Protein AF-A0A165GTJ5-F1 (afdb_monomer_lite)

Secondary structure (DSSP, 8-state):
-HHHH--EEEHHHHHHHH-TT-----SEEEEEE-GGGHHHHHHHHHTSTT-EEEEEEETT-TT----S-TTHHHHEEEEEEEE-SS-EEEEEEESSS-TTGGGGG-SBGGG-EEE-SS-EEES-HHHHHTT--PBPGGGTT--

Foldseek 3Di:
DLVVFVKKWFFPQLLCVLPVVDPDDDQAIEIFTFQVCVVVVCVVQCPPPQKDFPDKDFQPPPVCPDDVDPCCVPFFGMWTWMDGPRHIYIYTYGPHRPSLSSLVSDQKLLGSWIDTPVDTDRPCSVCSNVVHIDGDPVPPPPD

Radius of gyration: 15.0 Å; chains: 1; bounding box: 34×40×31 Å

Organism: NCBI:txid1314785

Sequence (143 aa):
MMHDTGTILSGSAAARLLLVDALWQPNDYDLYTPHSQWDVVLDYISNLPGFVIEYVIDASDEENQEQPYPWLKQGMDRMARITGPNIRVDLMRSHNESVFYPLCFFWSTIIMNAISADAIVSAYPTHLLSRRGICSYTISDYR

pLDDT: mean 88.69, std 13.8, range [35.84, 98.5]

Structure (mmCIF, N/CA/C/O backbone):
data_AF-A0A165GTJ5-F1
#
_entry.id   AF-A0A165GTJ5-F1
#
loop_
_atom_site.group_PDB
_atom_site.id
_atom_site.type_symbol
_atom_site.label_atom_id
_atom_site.label_alt_id
_atom_site.label_comp_id
_atom_site.label_asym_id
_atom_site.label_entity_id
_atom_site.label_seq_id
_atom_site.pdbx_PDB_ins_code
_atom_site.Cartn_x
_atom_site.Cartn_y
_atom_site.Cartn_z
_atom_site.occupancy
_atom_site.B_iso_or_equiv
_atom_site.auth_seq_id
_atom_site.auth_comp_id
_atom_site.auth_asym_id
_atom_site.auth_atom_id
_atom_site.pdbx_PDB_model_num
ATOM 1 N N . MET A 1 1 ? -11.886 -5.563 4.145 1.00 92.38 1 MET A N 1
ATOM 2 C CA . MET A 1 1 ? -11.168 -4.285 3.917 1.00 92.38 1 MET A CA 1
ATOM 3 C C . MET A 1 1 ? -10.419 -4.325 2.593 1.00 92.38 1 MET A C 1
ATOM 5 O O . MET A 1 1 ? -11.048 -3.955 1.623 1.00 92.38 1 MET A O 1
ATOM 9 N N . MET A 1 2 ? -9.186 -4.848 2.481 1.00 96.69 2 MET A N 1
ATOM 10 C CA . MET A 1 2 ? -8.416 -4.788 1.213 1.00 96.69 2 MET A CA 1
ATOM 11 C C . MET A 1 2 ? -9.145 -5.361 -0.015 1.00 96.69 2 MET A C 1
ATOM 13 O O . MET A 1 2 ? -9.098 -4.754 -1.078 1.00 96.69 2 MET A O 1
ATOM 17 N N . HIS A 1 3 ? -9.839 -6.496 0.131 1.00 96.81 3 HIS A N 1
ATOM 18 C CA . HIS A 1 3 ? -10.626 -7.104 -0.952 1.00 96.81 3 HIS A CA 1
ATOM 19 C C . HIS A 1 3 ? -11.774 -6.189 -1.409 1.00 96.81 3 HIS A C 1
ATOM 21 O O . HIS A 1 3 ? -12.038 -6.055 -2.598 1.00 96.81 3 HIS A O 1
ATOM 27 N N . ASP A 1 4 ? -12.428 -5.521 -0.460 1.00 97.56 4 ASP A N 1
ATOM 28 C CA . ASP A 1 4 ? -13.643 -4.738 -0.705 1.00 97.56 4 ASP A CA 1
ATOM 29 C C . ASP A 1 4 ? -13.330 -3.328 -1.217 1.00 97.56 4 ASP A C 1
ATOM 31 O O . ASP A 1 4 ? -14.119 -2.746 -1.954 1.00 97.56 4 ASP A O 1
ATOM 35 N N . THR A 1 5 ? -12.174 -2.780 -0.834 1.00 98.06 5 THR A N 1
ATOM 36 C CA . THR A 1 5 ? -11.742 -1.420 -1.190 1.00 98.06 5 THR A CA 1
ATOM 37 C C . THR A 1 5 ? -10.693 -1.402 -2.299 1.00 98.06 5 THR A C 1
ATOM 39 O O . THR A 1 5 ? -10.270 -0.333 -2.726 1.00 98.06 5 THR A O 1
ATOM 42 N N . GLY A 1 6 ? -10.192 -2.562 -2.733 1.00 97.75 6 GLY A N 1
ATOM 43 C CA . GLY A 1 6 ? -9.065 -2.647 -3.665 1.00 97.75 6 GLY A CA 1
ATOM 44 C C . GLY A 1 6 ? -7.758 -2.056 -3.118 1.00 97.75 6 GLY A C 1
ATOM 45 O O . GLY A 1 6 ? -6.846 -1.778 -3.893 1.00 97.75 6 GLY A O 1
ATOM 46 N N . THR A 1 7 ? -7.655 -1.840 -1.801 1.00 98.38 7 THR A N 1
ATOM 47 C CA . THR A 1 7 ? -6.446 -1.320 -1.143 1.00 98.38 7 THR A CA 1
ATOM 48 C C . THR A 1 7 ? -5.321 -2.352 -1.205 1.00 98.38 7 THR A C 1
ATOM 50 O O . THR A 1 7 ? -5.547 -3.543 -0.984 1.00 98.38 7 THR A O 1
ATOM 53 N N . ILE A 1 8 ? -4.094 -1.894 -1.448 1.00 98.25 8 ILE A N 1
ATOM 54 C CA . ILE A 1 8 ? -2.889 -2.736 -1.478 1.00 98.25 8 ILE A CA 1
ATOM 55 C C . ILE A 1 8 ? -1.888 -2.296 -0.409 1.00 98.25 8 ILE A C 1
ATOM 57 O O . ILE A 1 8 ? -1.816 -1.121 -0.059 1.00 98.25 8 ILE A O 1
ATOM 61 N N . LEU A 1 9 ? -1.078 -3.238 0.064 1.00 97.69 9 LEU A N 1
ATOM 62 C CA . LEU A 1 9 ? 0.131 -2.980 0.845 1.00 97.69 9 LEU A CA 1
ATOM 63 C C . LEU A 1 9 ? 1.334 -2.961 -0.102 1.00 97.69 9 LEU A C 1
ATOM 65 O O . LEU A 1 9 ? 1.462 -3.855 -0.934 1.00 97.69 9 LEU A O 1
ATOM 69 N N . SER A 1 10 ? 2.226 -1.985 0.029 1.00 96.12 10 SER A N 1
ATOM 70 C CA . SER A 1 10 ? 3.425 -1.857 -0.808 1.00 96.12 10 SER A CA 1
ATOM 71 C C . SER A 1 10 ? 4.670 -1.562 0.041 1.00 96.12 10 SER A C 1
ATOM 73 O O . SER A 1 10 ? 4.702 -1.832 1.245 1.00 96.12 10 SER A O 1
ATOM 75 N N . GLY A 1 11 ? 5.731 -1.076 -0.599 1.00 93.12 11 GLY A N 1
ATOM 76 C CA . GLY A 1 11 ? 6.922 -0.572 0.065 1.00 93.12 11 GLY A CA 1
ATOM 77 C C . GLY A 1 11 ? 7.739 -1.664 0.748 1.00 93.12 11 GLY A C 1
ATOM 78 O O . GLY A 1 11 ? 7.892 -2.786 0.246 1.00 93.12 11 GLY A O 1
ATOM 79 N N . SER A 1 12 ? 8.313 -1.316 1.898 1.00 93.31 12 SER A N 1
ATOM 80 C CA . SER A 1 12 ? 9.243 -2.191 2.616 1.00 93.31 12 SER A CA 1
ATOM 81 C C . SER A 1 12 ? 8.564 -3.470 3.123 1.00 93.31 12 SER A C 1
ATOM 83 O O . SER A 1 12 ? 9.150 -4.550 3.054 1.00 93.31 12 SER A O 1
ATOM 85 N N . ALA A 1 13 ? 7.301 -3.390 3.542 1.00 95.12 13 ALA A N 1
ATOM 86 C CA . ALA A 1 13 ? 6.541 -4.541 4.015 1.00 95.12 13 ALA A CA 1
ATOM 87 C C . ALA A 1 13 ? 6.262 -5.561 2.899 1.00 95.12 13 ALA A C 1
ATOM 89 O O . ALA A 1 13 ? 6.472 -6.761 3.093 1.00 95.12 13 ALA A O 1
ATOM 90 N N . ALA A 1 14 ? 5.881 -5.096 1.703 1.00 96.00 14 ALA A N 1
ATOM 91 C CA . ALA A 1 14 ? 5.704 -5.976 0.548 1.00 96.00 14 ALA A CA 1
ATOM 92 C C . ALA A 1 14 ? 7.031 -6.615 0.101 1.00 96.00 14 ALA A C 1
ATOM 94 O O . ALA A 1 14 ? 7.094 -7.819 -0.153 1.00 96.00 14 ALA A O 1
ATOM 95 N N . ALA A 1 15 ? 8.120 -5.838 0.075 1.00 95.00 15 ALA A N 1
ATOM 96 C CA . ALA A 1 15 ? 9.452 -6.360 -0.231 1.00 95.00 15 ALA A CA 1
ATOM 97 C C . ALA A 1 15 ? 9.914 -7.416 0.792 1.00 95.00 15 ALA A C 1
ATOM 99 O O . ALA A 1 15 ? 10.499 -8.431 0.409 1.00 95.00 15 ALA A O 1
ATOM 100 N N . ARG A 1 16 ? 9.620 -7.216 2.086 1.00 94.62 16 ARG A N 1
ATOM 101 C CA . ARG A 1 16 ? 9.983 -8.148 3.164 1.00 94.62 16 ARG A CA 1
ATOM 102 C C . ARG A 1 16 ? 9.337 -9.520 3.004 1.00 94.62 16 ARG A C 1
ATOM 104 O O . ARG A 1 16 ? 9.972 -10.519 3.344 1.00 94.62 16 ARG A O 1
ATOM 111 N N . LEU A 1 17 ? 8.096 -9.568 2.517 1.00 93.81 17 LEU A N 1
ATOM 112 C CA . LEU A 1 17 ? 7.380 -10.824 2.290 1.00 93.81 17 LEU A CA 1
ATOM 113 C C . LEU A 1 17 ? 8.039 -11.653 1.176 1.00 93.81 17 LEU A C 1
ATOM 115 O O . LEU A 1 17 ? 8.134 -12.872 1.280 1.00 93.81 17 LEU A O 1
ATOM 119 N N . LEU A 1 18 ? 8.523 -10.983 0.129 1.00 93.50 18 LEU A N 1
ATOM 120 C CA . LEU A 1 18 ? 9.187 -11.614 -1.013 1.00 93.50 18 LEU A CA 1
ATOM 121 C C . LEU A 1 18 ? 10.645 -12.005 -0.715 1.00 93.50 18 LEU A C 1
ATOM 123 O O . LEU A 1 18 ? 11.140 -13.001 -1.240 1.00 93.50 18 LEU A O 1
ATOM 127 N N . LEU A 1 19 ? 11.334 -11.246 0.141 1.00 94.00 19 LEU A N 1
ATOM 128 C CA . LEU A 1 19 ? 12.696 -11.530 0.598 1.00 94.00 19 LEU A CA 1
ATOM 129 C C . LEU A 1 19 ? 12.673 -12.359 1.885 1.00 94.00 19 LEU A C 1
ATOM 131 O O . LEU A 1 19 ? 12.934 -11.860 2.980 1.00 94.00 19 LEU A O 1
ATOM 135 N N . VAL A 1 20 ? 12.351 -13.645 1.754 1.00 86.50 20 VAL A N 1
ATOM 136 C CA . VAL A 1 20 ? 12.158 -14.558 2.897 1.00 86.50 20 VAL A CA 1
ATOM 137 C C . VAL A 1 20 ? 13.386 -14.691 3.809 1.00 86.50 20 VAL A C 1
ATOM 139 O O . VAL A 1 20 ? 13.236 -14.974 4.995 1.00 86.50 20 VAL A O 1
ATOM 142 N N . ASP A 1 21 ? 14.586 -14.437 3.285 1.00 92.25 21 ASP A N 1
ATOM 143 C CA . ASP A 1 21 ? 15.876 -14.472 3.983 1.00 92.25 21 ASP A CA 1
ATOM 144 C C . ASP A 1 21 ? 16.329 -13.090 4.507 1.00 92.25 21 ASP A C 1
ATOM 146 O O . ASP A 1 21 ? 17.464 -12.916 4.962 1.00 92.25 21 ASP A O 1
ATOM 150 N N . ALA A 1 22 ? 15.473 -12.068 4.434 1.00 91.56 22 ALA A N 1
ATOM 151 C CA . ALA A 1 22 ? 15.761 -10.754 4.992 1.00 91.56 22 ALA A CA 1
ATOM 152 C C . ALA A 1 22 ? 15.766 -10.780 6.531 1.00 91.56 22 ALA A C 1
ATOM 154 O O . ALA A 1 22 ? 14.799 -11.190 7.174 1.00 91.56 22 ALA A O 1
ATOM 155 N N . LEU A 1 23 ? 16.849 -10.267 7.124 1.00 93.38 23 LEU A N 1
ATOM 156 C CA . LEU A 1 23 ? 17.012 -10.141 8.581 1.00 93.38 23 LEU A CA 1
ATOM 157 C C . LEU A 1 23 ? 16.445 -8.830 9.150 1.00 93.38 23 LEU A C 1
ATOM 159 O O . LEU A 1 23 ? 16.396 -8.656 10.363 1.00 93.38 23 LEU A O 1
ATOM 163 N N . TRP A 1 24 ? 16.039 -7.901 8.284 1.00 92.75 24 TRP A N 1
ATOM 164 C CA . TRP A 1 24 ? 15.423 -6.634 8.671 1.00 92.75 24 TRP A CA 1
ATOM 165 C C . TRP A 1 24 ? 13.896 -6.766 8.767 1.00 92.75 24 TRP A C 1
ATOM 167 O O . TRP A 1 24 ? 13.307 -7.731 8.270 1.00 92.75 24 TRP A O 1
ATOM 177 N N . GLN A 1 25 ? 13.261 -5.788 9.411 1.00 91.50 25 GLN A N 1
ATOM 178 C CA . GLN A 1 25 ? 11.806 -5.654 9.498 1.00 91.50 25 GLN A CA 1
ATOM 179 C C . GLN A 1 25 ? 11.382 -4.267 9.001 1.00 91.50 25 GLN A C 1
ATOM 181 O O . GLN A 1 25 ? 12.158 -3.320 9.157 1.00 91.50 25 GLN A O 1
ATOM 186 N N . PRO A 1 26 ? 10.204 -4.142 8.365 1.00 93.00 26 PRO A N 1
ATOM 187 C CA . PRO A 1 26 ? 9.657 -2.843 8.004 1.00 93.00 26 PRO A CA 1
ATOM 188 C C . PRO A 1 26 ? 9.336 -2.040 9.273 1.00 93.00 26 PRO A C 1
ATOM 190 O O . PRO A 1 26 ? 8.912 -2.605 10.281 1.00 93.00 26 PRO A O 1
ATOM 193 N N . ASN A 1 27 ? 9.544 -0.725 9.215 1.00 91.31 27 ASN A N 1
ATOM 194 C CA . ASN A 1 27 ? 9.231 0.188 10.323 1.00 91.31 27 ASN A CA 1
ATOM 195 C C . ASN A 1 27 ? 7.784 0.710 10.251 1.00 91.31 27 ASN A C 1
ATOM 197 O O . ASN A 1 27 ? 7.270 1.262 11.222 1.00 91.31 27 ASN A O 1
ATOM 201 N N . ASP A 1 28 ? 7.156 0.563 9.089 1.00 94.44 28 ASP A N 1
ATOM 202 C CA . ASP A 1 28 ? 5.853 1.093 8.724 1.00 94.44 28 ASP A CA 1
ATOM 203 C C . ASP A 1 28 ? 5.174 0.227 7.657 1.00 94.44 28 ASP A C 1
ATOM 205 O O . ASP A 1 28 ? 5.793 -0.638 7.029 1.00 94.44 28 ASP A O 1
ATOM 209 N N . TYR A 1 29 ? 3.876 0.461 7.471 1.00 95.69 29 TYR A N 1
ATOM 210 C CA . TYR A 1 29 ? 3.072 -0.113 6.400 1.00 95.69 29 TYR A CA 1
ATOM 211 C C . TYR A 1 29 ? 2.573 0.982 5.465 1.00 95.69 29 TYR A C 1
ATOM 213 O O . TYR A 1 29 ? 1.790 1.837 5.873 1.00 95.69 29 TYR A O 1
ATOM 221 N N . ASP A 1 30 ? 2.988 0.898 4.204 1.00 95.44 30 ASP A N 1
ATOM 222 C CA . ASP A 1 30 ? 2.528 1.785 3.140 1.00 95.44 30 ASP A CA 1
ATOM 223 C C . ASP A 1 30 ? 1.286 1.175 2.475 1.00 95.44 30 ASP A C 1
ATOM 225 O O . ASP A 1 30 ? 1.386 0.209 1.706 1.00 95.44 30 ASP A O 1
ATOM 229 N N . LEU A 1 31 ? 0.108 1.713 2.785 1.00 97.44 31 LEU A N 1
ATOM 230 C CA . LEU A 1 31 ? -1.159 1.310 2.180 1.00 97.44 31 LEU A CA 1
ATOM 231 C C . LEU A 1 31 ? -1.532 2.266 1.056 1.00 97.44 31 LEU A C 1
ATOM 233 O O . LEU A 1 31 ? -1.573 3.471 1.256 1.00 97.44 31 LEU A O 1
ATOM 237 N N . TYR A 1 32 ? -1.895 1.731 -0.101 1.00 97.25 32 TYR A N 1
ATOM 238 C CA . TYR A 1 32 ? -2.386 2.518 -1.228 1.00 97.25 32 TYR A CA 1
ATOM 239 C C . TYR A 1 32 ? -3.844 2.180 -1.470 1.00 97.25 32 TYR A C 1
ATOM 241 O O . TYR A 1 32 ? -4.208 1.004 -1.504 1.00 97.25 32 TYR A O 1
ATOM 249 N N . THR A 1 33 ? -4.676 3.199 -1.656 1.00 98.31 33 THR A N 1
ATOM 250 C CA . THR A 1 33 ? -6.111 3.037 -1.894 1.00 98.31 33 THR A CA 1
ATOM 251 C C . THR A 1 33 ? -6.552 3.759 -3.173 1.00 98.31 33 THR A C 1
ATOM 253 O O . THR A 1 33 ? -5.970 4.800 -3.509 1.00 98.31 33 THR A O 1
ATOM 256 N N . PRO A 1 34 ? -7.537 3.224 -3.923 1.00 98.19 34 PRO A N 1
ATOM 257 C CA . PRO A 1 34 ? -8.179 3.959 -5.011 1.00 98.19 34 PRO A CA 1
ATOM 258 C C . PRO A 1 34 ? -8.711 5.320 -4.555 1.00 98.19 34 PRO A C 1
ATOM 260 O O . PRO A 1 34 ? -9.100 5.485 -3.397 1.00 98.19 34 PRO A O 1
ATOM 263 N N . HIS A 1 35 ? -8.777 6.283 -5.476 1.00 97.06 35 HIS A N 1
ATOM 264 C CA . HIS A 1 35 ? -9.246 7.637 -5.174 1.00 97.06 35 HIS A CA 1
ATOM 265 C C . HIS A 1 35 ? -10.613 7.650 -4.462 1.00 97.06 35 HIS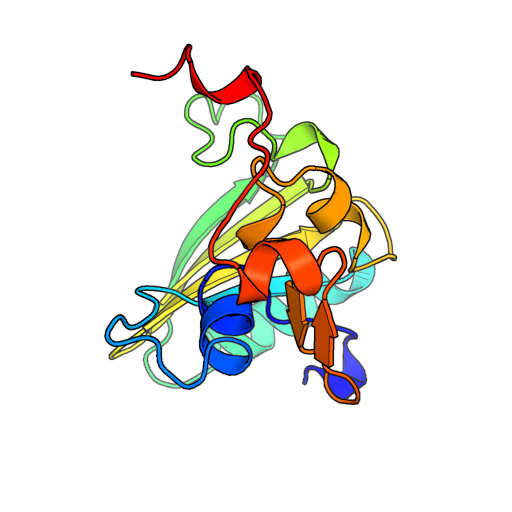 A C 1
ATOM 267 O O . HIS A 1 35 ? -10.755 8.278 -3.411 1.00 97.06 35 HIS A O 1
ATOM 273 N N . SER A 1 36 ? -11.591 6.899 -4.976 1.00 98.06 36 SER A N 1
ATOM 274 C CA . SER A 1 36 ? -12.944 6.807 -4.409 1.00 98.06 36 SER A CA 1
ATOM 275 C C . SER A 1 36 ? -13.047 6.135 -3.032 1.00 98.06 36 SER A C 1
ATOM 277 O O . SER A 1 36 ? -14.083 6.251 -2.381 1.00 98.06 36 SER A O 1
ATOM 279 N N . GLN A 1 37 ? -12.009 5.427 -2.576 1.00 98.50 37 GLN A N 1
ATOM 280 C CA . GLN A 1 37 ? -12.050 4.584 -1.370 1.00 98.50 37 GLN A CA 1
ATOM 281 C C . GLN A 1 37 ? -11.375 5.221 -0.152 1.00 98.50 37 GLN A C 1
ATOM 283 O O . GLN A 1 37 ? -11.344 4.626 0.925 1.00 98.50 37 GLN A O 1
ATOM 288 N N . TRP A 1 38 ? -10.863 6.442 -0.306 1.00 97.81 38 TRP A N 1
ATOM 289 C CA . TRP A 1 38 ? -10.128 7.160 0.730 1.00 97.81 38 TRP A CA 1
ATOM 290 C C . TRP A 1 38 ? -10.860 7.245 2.067 1.00 97.81 38 TRP A C 1
ATOM 292 O O . TRP A 1 38 ? -10.337 6.756 3.067 1.00 97.81 38 TRP A O 1
ATOM 302 N N . ASP A 1 39 ? -12.063 7.827 2.078 1.00 98.00 39 ASP A N 1
ATOM 303 C CA . ASP A 1 39 ? -12.804 8.062 3.320 1.00 98.00 39 ASP A CA 1
ATOM 304 C C . ASP A 1 39 ? -13.155 6.731 3.999 1.00 98.00 39 ASP A C 1
ATOM 306 O O . ASP A 1 39 ? -12.948 6.568 5.195 1.00 98.00 39 ASP A O 1
ATOM 310 N N . VAL A 1 40 ? -13.558 5.723 3.216 1.00 98.31 40 VAL A N 1
ATOM 311 C CA . VAL A 1 40 ? -13.893 4.380 3.720 1.00 98.31 40 VAL A CA 1
ATOM 312 C C . VAL A 1 40 ? -12.703 3.731 4.432 1.00 98.31 40 VAL A C 1
ATOM 314 O O . VAL A 1 40 ? -12.854 3.157 5.512 1.00 98.31 40 VAL A O 1
ATOM 317 N N . VAL A 1 41 ? -11.513 3.795 3.832 1.00 98.31 41 VAL A N 1
ATOM 318 C CA . VAL A 1 41 ? -10.311 3.160 4.388 1.00 98.31 41 VAL A CA 1
ATOM 319 C C . VAL A 1 41 ? -9.769 3.953 5.573 1.00 98.31 41 VAL A C 1
ATOM 321 O O . VAL A 1 41 ? -9.391 3.349 6.579 1.00 98.31 41 VAL A O 1
ATOM 324 N N . LEU A 1 42 ? -9.755 5.285 5.486 1.00 97.94 42 LEU A N 1
ATOM 325 C CA . LEU A 1 42 ? -9.313 6.153 6.574 1.00 97.94 42 LEU A CA 1
ATOM 326 C C . LEU 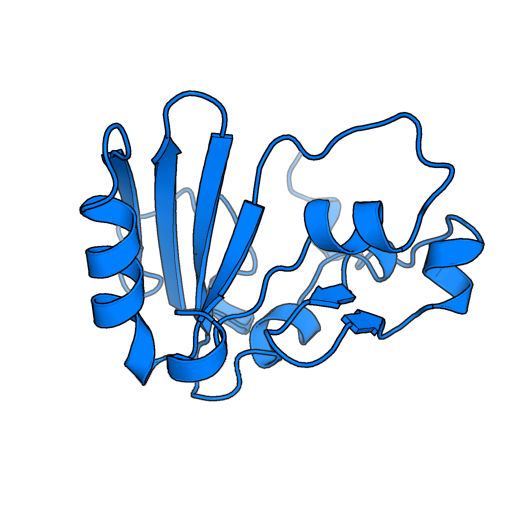A 1 42 ? -10.216 5.998 7.804 1.00 97.94 42 LEU A C 1
ATOM 328 O O . LEU A 1 42 ? -9.708 5.813 8.913 1.00 97.94 42 LEU A O 1
ATOM 332 N N . ASP A 1 43 ? -11.536 5.979 7.612 1.00 97.38 43 ASP A N 1
ATOM 333 C CA . ASP A 1 43 ? -12.509 5.741 8.679 1.00 97.38 43 ASP A CA 1
ATOM 334 C C . ASP A 1 43 ? -12.327 4.349 9.284 1.00 97.38 43 ASP A C 1
ATOM 336 O O . ASP A 1 43 ? -12.294 4.200 10.505 1.00 97.38 43 ASP A O 1
ATOM 340 N N . TYR A 1 44 ? -12.146 3.314 8.458 1.00 97.56 44 TYR A N 1
ATOM 341 C CA . TYR A 1 44 ? -11.913 1.961 8.962 1.00 97.56 44 TYR A CA 1
ATOM 342 C C . TYR A 1 44 ? -10.680 1.893 9.873 1.00 97.56 44 TYR A C 1
ATOM 344 O O . TYR A 1 44 ? -10.768 1.354 10.975 1.00 97.56 44 TYR A O 1
ATOM 352 N N . ILE A 1 45 ? -9.537 2.434 9.432 1.00 96.56 45 ILE A N 1
ATOM 353 C CA . ILE A 1 45 ? -8.280 2.356 10.191 1.00 96.56 45 ILE A CA 1
ATOM 354 C C . ILE A 1 45 ? -8.347 3.231 11.447 1.00 96.56 45 ILE A C 1
ATOM 356 O O . ILE A 1 45 ? -7.927 2.789 12.514 1.00 96.56 45 ILE A O 1
ATOM 360 N N . SER A 1 46 ? -8.891 4.445 11.349 1.00 95.31 46 SER A N 1
ATOM 361 C CA . SER A 1 46 ? -8.980 5.380 12.481 1.00 95.31 46 SER A CA 1
ATOM 362 C C . SER A 1 46 ? -9.931 4.917 13.590 1.00 95.31 46 SER A C 1
ATOM 364 O O . SER A 1 46 ? -9.766 5.318 14.739 1.00 95.31 46 SER A O 1
ATOM 366 N N . ASN A 1 47 ? -10.881 4.030 13.281 1.00 96.31 47 ASN A N 1
ATOM 367 C CA . ASN A 1 47 ? -11.754 3.403 14.275 1.00 96.31 47 ASN A CA 1
ATOM 368 C C . ASN A 1 47 ? -11.157 2.135 14.917 1.00 96.31 47 ASN A C 1
ATOM 370 O O . ASN A 1 47 ? -11.778 1.550 15.809 1.00 96.31 47 ASN A O 1
ATOM 374 N N . LEU A 1 48 ? -9.966 1.684 14.502 1.00 96.25 48 LEU A N 1
ATOM 375 C CA . LEU A 1 48 ? -9.297 0.562 15.160 1.00 96.25 48 LEU A CA 1
ATOM 376 C C . LEU A 1 48 ? -8.781 0.977 16.551 1.00 96.25 48 LEU A C 1
ATOM 378 O O . LEU A 1 48 ? -8.213 2.061 16.705 1.00 96.25 48 LEU A O 1
ATOM 382 N N . PRO A 1 49 ? -8.907 0.118 17.582 1.00 96.94 49 PRO A N 1
ATOM 383 C CA . PRO A 1 49 ? -8.452 0.451 18.928 1.00 96.94 49 PRO A CA 1
ATOM 384 C C . PRO A 1 49 ? -6.970 0.849 18.977 1.00 96.94 49 PRO A C 1
ATOM 386 O O . PRO A 1 49 ? -6.089 0.069 18.613 1.00 96.94 49 PRO A O 1
ATOM 389 N N . GLY A 1 50 ? -6.703 2.058 19.474 1.00 96.56 50 GLY A N 1
ATOM 390 C CA . GLY A 1 50 ? -5.350 2.587 19.653 1.00 96.56 50 GLY A CA 1
ATOM 391 C C . GLY A 1 50 ? -4.707 3.174 18.395 1.00 96.56 50 GLY A C 1
ATOM 392 O O . GLY A 1 50 ? -3.533 3.525 18.459 1.00 96.56 50 GLY A O 1
ATOM 393 N N . PHE A 1 51 ? -5.440 3.284 17.283 1.00 97.44 51 PHE A N 1
ATOM 394 C CA . PHE A 1 51 ? -4.984 3.996 16.090 1.00 97.44 51 PHE A CA 1
ATOM 395 C C . PHE A 1 51 ? -5.408 5.465 16.148 1.00 97.44 51 PHE A C 1
ATOM 397 O O . PHE A 1 51 ? -6.534 5.785 16.521 1.00 97.44 51 PHE A O 1
ATOM 404 N N . VAL A 1 52 ? -4.492 6.362 15.785 1.00 97.31 52 VAL A N 1
ATOM 405 C CA . VAL A 1 52 ? -4.708 7.812 15.771 1.00 97.31 52 VAL A CA 1
ATOM 406 C C . VAL A 1 52 ? -4.129 8.390 14.486 1.00 97.31 52 VAL A C 1
ATOM 408 O O . VAL A 1 52 ? -3.000 8.072 14.114 1.00 97.31 52 VAL A O 1
ATOM 411 N N . ILE A 1 53 ? -4.898 9.244 13.809 1.00 97.62 53 ILE A N 1
ATOM 412 C CA . ILE A 1 53 ? -4.410 10.025 12.668 1.00 97.62 53 ILE A CA 1
ATOM 413 C C . ILE A 1 53 ? -3.491 11.121 13.219 1.00 97.62 53 ILE A C 1
ATOM 415 O O . ILE A 1 53 ? -3.950 11.992 13.955 1.00 97.62 53 ILE A O 1
ATOM 419 N N . GLU A 1 54 ? -2.202 11.076 12.883 1.00 95.56 54 GLU A N 1
ATOM 420 C CA . GLU A 1 54 ? -1.237 12.106 13.284 1.00 95.56 54 GLU A CA 1
ATOM 421 C C . GLU A 1 54 ? -1.419 13.375 12.455 1.00 95.56 54 GLU A C 1
ATOM 423 O O . GLU A 1 54 ? -1.479 14.476 12.996 1.00 95.56 54 GLU A O 1
ATOM 428 N N . TYR A 1 55 ? -1.510 13.214 11.135 1.00 93.06 55 TYR A N 1
ATOM 429 C CA . TYR A 1 55 ? -1.761 14.301 10.200 1.00 93.06 55 TYR A CA 1
ATOM 430 C C . TYR A 1 55 ? -2.265 13.767 8.859 1.00 93.06 55 TYR A C 1
ATOM 432 O O . TYR A 1 55 ? -2.088 12.592 8.522 1.00 93.06 55 TYR A O 1
ATOM 440 N N . VAL A 1 56 ? -2.857 14.667 8.076 1.00 92.81 56 VAL A N 1
ATOM 441 C CA . VAL A 1 56 ? -3.245 14.438 6.684 1.00 92.81 56 VAL A CA 1
ATOM 442 C C . VAL A 1 56 ? -2.603 15.518 5.825 1.00 92.81 56 VAL A C 1
ATOM 444 O O . VAL A 1 56 ? -2.633 16.693 6.178 1.00 92.81 56 VAL A O 1
ATOM 447 N N . ILE A 1 57 ? -2.022 15.106 4.707 1.00 89.50 57 ILE A N 1
ATOM 448 C CA . ILE A 1 57 ? -1.441 15.972 3.689 1.00 89.50 57 ILE A CA 1
ATOM 449 C C . ILE A 1 57 ? -2.312 15.862 2.446 1.00 89.50 57 ILE A C 1
ATOM 451 O O . ILE A 1 57 ? -2.534 14.757 1.944 1.00 89.50 57 ILE A O 1
ATOM 455 N N . ASP A 1 58 ? -2.768 17.005 1.945 1.00 87.50 58 ASP A N 1
ATOM 456 C CA . ASP A 1 58 ? -3.388 17.136 0.630 1.00 87.50 58 ASP A CA 1
ATOM 457 C C . ASP A 1 58 ? -2.412 17.824 -0.333 1.00 87.50 58 ASP A C 1
ATOM 459 O O . ASP A 1 58 ? -1.778 18.830 -0.007 1.00 87.50 58 ASP A O 1
ATOM 463 N N . ALA A 1 59 ? -2.259 17.266 -1.531 1.00 78.50 59 ALA A N 1
ATOM 464 C CA . ALA A 1 59 ? -1.447 17.836 -2.596 1.00 78.50 59 ALA A CA 1
ATOM 465 C C . ALA A 1 59 ? -1.992 19.174 -3.112 1.00 78.50 59 ALA A C 1
ATOM 467 O O . ALA A 1 59 ? -1.216 19.938 -3.700 1.00 78.50 59 ALA A O 1
ATOM 468 N N . SER A 1 60 ? -3.294 19.443 -2.931 1.00 75.56 60 SER A N 1
ATOM 469 C CA . SER A 1 60 ? -3.907 20.728 -3.286 1.00 75.56 60 SER A CA 1
ATOM 470 C C . SER A 1 60 ? -3.562 21.855 -2.319 1.00 75.56 60 SER A C 1
ATOM 472 O O . SER A 1 60 ? -3.712 23.020 -2.681 1.00 75.56 60 SER A O 1
ATOM 474 N N . ASP A 1 61 ? -3.101 21.532 -1.110 1.00 75.00 61 ASP A N 1
ATOM 475 C CA . ASP A 1 61 ? -2.851 22.530 -0.076 1.00 75.00 61 ASP A CA 1
ATOM 476 C C . ASP A 1 61 ? -1.486 23.188 -0.305 1.00 75.00 61 ASP A C 1
ATOM 478 O O . ASP A 1 61 ? -0.434 22.651 0.048 1.00 75.00 61 ASP A O 1
ATOM 482 N N . GLU A 1 62 ? -1.501 24.379 -0.910 1.00 64.75 62 GLU A N 1
ATOM 483 C CA . GLU A 1 62 ? -0.298 25.171 -1.216 1.00 64.75 62 GLU A CA 1
ATOM 484 C C . GLU A 1 62 ? 0.485 25.607 0.040 1.00 64.75 62 GLU A C 1
ATOM 486 O O . GLU A 1 62 ? 1.668 25.937 -0.052 1.00 64.75 62 GLU A O 1
ATOM 491 N N . GLU A 1 63 ? -0.145 25.567 1.219 1.00 63.00 63 GLU A N 1
ATOM 492 C CA . GLU A 1 63 ? 0.484 25.876 2.510 1.00 63.00 63 GLU A CA 1
ATOM 493 C C . GLU A 1 63 ? 1.365 24.731 3.054 1.00 63.00 63 GLU A C 1
ATOM 495 O O . GLU A 1 63 ? 2.245 24.978 3.879 1.00 63.00 63 GLU A O 1
ATOM 500 N N . ASN A 1 64 ? 1.210 23.494 2.560 1.00 59.41 64 ASN A N 1
ATOM 501 C CA . ASN A 1 64 ? 2.048 22.355 2.956 1.00 59.41 64 ASN A CA 1
ATOM 502 C C . ASN A 1 64 ? 3.374 22.352 2.174 1.00 59.41 64 ASN A C 1
ATOM 504 O O . ASN A 1 64 ? 3.542 21.624 1.192 1.00 59.41 64 ASN A O 1
ATOM 508 N N . GLN A 1 65 ? 4.324 23.188 2.607 1.00 54.53 65 GLN A N 1
ATOM 509 C CA . GLN A 1 65 ? 5.626 23.360 1.943 1.00 54.53 65 GLN A CA 1
ATOM 510 C C . GLN A 1 65 ? 6.615 22.202 2.186 1.00 54.53 65 GLN A C 1
ATOM 512 O O . GLN A 1 65 ? 7.508 21.991 1.367 1.00 54.53 65 GLN A O 1
ATOM 517 N N . GLU A 1 66 ? 6.435 21.404 3.244 1.00 59.16 66 GLU A N 1
ATOM 518 C CA . GLU A 1 66 ? 7.255 20.216 3.531 1.00 59.16 66 GLU A CA 1
ATOM 519 C C . GLU A 1 66 ? 6.457 18.931 3.278 1.00 59.16 66 GLU A C 1
ATOM 521 O O . GLU A 1 66 ? 5.907 18.303 4.180 1.00 59.16 66 GLU A O 1
ATOM 526 N N . GLN A 1 67 ? 6.372 18.534 2.009 1.00 62.00 67 GLN A N 1
ATOM 527 C CA . GLN A 1 67 ? 5.787 17.250 1.626 1.00 62.00 67 GLN A CA 1
ATOM 528 C C . GLN A 1 67 ? 6.824 16.141 1.911 1.00 62.00 67 GLN A C 1
ATOM 530 O O . GLN A 1 67 ? 7.878 16.134 1.270 1.00 62.00 67 GLN A O 1
ATOM 535 N N . PRO A 1 68 ? 6.557 15.170 2.810 1.00 62.16 68 PRO A N 1
ATOM 536 C CA . PRO A 1 68 ? 7.500 14.094 3.140 1.00 62.16 68 PRO A CA 1
ATOM 537 C C . PRO A 1 68 ? 7.782 13.182 1.940 1.00 62.16 68 PRO A C 1
ATOM 539 O O . PRO A 1 68 ? 8.779 12.462 1.916 1.00 62.16 68 PRO A O 1
ATOM 542 N N . TYR A 1 69 ? 6.918 13.239 0.925 1.00 65.56 69 TYR A N 1
ATOM 543 C CA . TYR A 1 69 ? 7.076 12.550 -0.341 1.00 65.56 69 TYR A CA 1
ATOM 544 C C . TYR A 1 69 ? 7.144 13.580 -1.477 1.00 65.56 69 TYR A C 1
ATOM 546 O O . TYR A 1 69 ? 6.107 14.039 -1.950 1.00 65.56 69 TYR A O 1
ATOM 554 N N . PRO A 1 70 ? 8.343 13.921 -1.983 1.00 61.34 70 PRO A N 1
ATOM 555 C CA . PRO A 1 70 ? 8.512 14.819 -3.134 1.00 61.34 70 PRO A CA 1
ATOM 556 C C . PRO A 1 70 ? 7.704 14.407 -4.378 1.00 61.34 70 PRO A C 1
ATOM 558 O O . PRO A 1 70 ? 7.407 15.221 -5.250 1.00 61.34 70 PRO A O 1
ATOM 561 N N . TRP A 1 71 ? 7.335 13.127 -4.466 1.00 62.69 71 TRP A N 1
ATOM 562 C CA . TRP A 1 71 ? 6.556 12.528 -5.549 1.00 62.69 71 TRP A CA 1
ATOM 563 C C . TRP A 1 71 ? 5.043 12.489 -5.295 1.00 62.69 71 TRP A C 1
ATOM 565 O O . TRP A 1 71 ? 4.311 11.945 -6.127 1.00 62.69 71 TRP A O 1
ATOM 575 N N . LEU A 1 72 ? 4.553 13.064 -4.188 1.00 61.94 72 LEU A N 1
ATOM 576 C CA . LEU A 1 72 ? 3.131 13.041 -3.840 1.00 61.94 72 LEU A CA 1
ATOM 577 C C . LEU A 1 72 ? 2.271 13.623 -4.966 1.00 61.94 72 LEU A C 1
ATOM 579 O O . LEU A 1 72 ? 1.226 13.064 -5.231 1.00 61.94 72 LEU A O 1
ATOM 583 N N . LYS A 1 73 ? 2.756 14.613 -5.731 1.00 66.94 73 LYS A N 1
ATOM 584 C CA . LYS A 1 73 ? 2.028 15.224 -6.865 1.00 66.94 73 LYS A CA 1
ATOM 585 C C . LYS A 1 73 ? 2.013 14.422 -8.179 1.00 66.94 73 LYS A C 1
ATOM 587 O O . LYS A 1 73 ? 1.372 14.860 -9.128 1.00 66.94 73 LYS A O 1
ATOM 592 N N . GLN A 1 74 ? 2.739 13.306 -8.290 1.00 78.69 74 GLN A N 1
ATOM 593 C CA . GLN A 1 74 ? 2.812 12.548 -9.554 1.00 78.69 74 GLN A CA 1
ATOM 594 C C . GLN A 1 74 ? 1.806 11.396 -9.592 1.00 78.69 74 GLN A C 1
ATOM 596 O O . GLN A 1 74 ? 1.021 11.269 -10.531 1.00 78.69 74 GLN A O 1
ATOM 601 N N . GLY A 1 75 ? 1.854 10.552 -8.561 1.00 86.69 75 GLY A N 1
ATOM 602 C CA . GLY A 1 75 ? 1.045 9.340 -8.471 1.00 86.69 75 GLY A CA 1
ATOM 603 C C . GLY A 1 75 ? -0.098 9.417 -7.464 1.00 86.69 75 GLY A C 1
ATOM 604 O O . GLY A 1 75 ? -1.037 8.630 -7.551 1.00 86.69 75 GLY A O 1
ATOM 605 N N . MET A 1 76 ? -0.018 10.342 -6.512 1.00 89.75 76 MET A N 1
ATOM 606 C CA . MET A 1 76 ? -0.915 10.441 -5.364 1.00 89.75 76 MET A CA 1
ATOM 607 C C . MET A 1 76 ? -1.531 11.840 -5.313 1.00 89.75 76 MET A C 1
ATOM 609 O O . MET A 1 76 ? -1.246 12.704 -6.142 1.00 89.75 76 MET A O 1
ATOM 613 N N . ASP A 1 77 ? -2.430 12.065 -4.373 1.00 89.19 77 ASP A N 1
ATOM 614 C CA . ASP A 1 77 ? -2.930 13.408 -4.069 1.00 89.19 77 ASP A CA 1
ATOM 615 C C . ASP A 1 77 ? -3.254 13.614 -2.589 1.00 89.19 77 ASP A C 1
ATOM 617 O O . ASP A 1 77 ? -3.347 14.753 -2.150 1.00 89.19 77 ASP A O 1
ATOM 621 N N . ARG A 1 78 ? -3.362 12.542 -1.798 1.00 92.12 78 ARG A N 1
ATOM 622 C CA . ARG A 1 78 ? -3.479 12.614 -0.340 1.00 92.12 78 ARG A CA 1
ATOM 623 C C . ARG A 1 78 ? -2.650 11.552 0.355 1.00 92.12 78 ARG A C 1
ATOM 625 O O . ARG A 1 78 ? -2.467 10.451 -0.168 1.00 92.12 78 ARG A O 1
ATOM 632 N N . MET A 1 79 ? -2.194 11.873 1.559 1.00 93.50 79 MET A N 1
ATOM 633 C CA . MET A 1 79 ? -1.547 10.925 2.456 1.00 93.50 79 MET A CA 1
ATOM 634 C C . MET A 1 79 ? -1.941 11.207 3.904 1.00 93.50 79 MET A C 1
ATOM 636 O O . MET A 1 79 ? -1.980 12.356 4.328 1.00 93.50 79 MET A O 1
ATOM 640 N N . ALA A 1 80 ? -2.252 10.161 4.660 1.00 95.56 80 ALA A N 1
ATOM 641 C CA . ALA A 1 80 ? -2.538 10.236 6.081 1.00 95.56 80 ALA A CA 1
ATOM 642 C C . ALA A 1 80 ? -1.492 9.408 6.810 1.00 95.56 80 ALA A C 1
ATOM 644 O O . ALA A 1 80 ? -1.313 8.226 6.505 1.00 95.56 80 ALA A O 1
ATOM 645 N N . ARG A 1 81 ? -0.821 10.023 7.782 1.00 95.88 81 ARG A N 1
ATOM 646 C CA . ARG A 1 81 ? 0.020 9.292 8.721 1.00 95.88 81 ARG A CA 1
ATOM 647 C C . ARG A 1 81 ? -0.825 8.871 9.906 1.00 95.88 81 ARG A C 1
ATOM 649 O O . ARG A 1 81 ? -1.459 9.704 10.551 1.00 95.88 81 ARG A O 1
ATOM 656 N N . ILE A 1 82 ? -0.825 7.577 10.186 1.00 97.62 82 ILE A N 1
ATOM 657 C CA . ILE A 1 82 ? -1.619 6.971 11.246 1.00 97.62 82 ILE A CA 1
ATOM 658 C C . ILE A 1 82 ? -0.680 6.166 12.139 1.00 97.62 82 ILE A C 1
ATOM 660 O O . ILE A 1 82 ? 0.036 5.280 11.672 1.00 97.62 82 ILE A O 1
ATOM 664 N N . THR A 1 83 ? -0.706 6.441 13.437 1.00 97.38 83 THR A N 1
ATOM 665 C CA . THR A 1 83 ? 0.081 5.698 14.423 1.00 97.38 83 THR A CA 1
ATOM 666 C C . THR A 1 83 ? -0.832 4.782 15.217 1.00 97.38 83 THR A C 1
ATOM 668 O O . THR A 1 83 ? -1.844 5.213 15.764 1.00 97.38 83 THR A O 1
ATOM 671 N N . GLY A 1 84 ? -0.482 3.498 15.246 1.00 94.81 84 GLY A N 1
ATOM 672 C CA . GLY A 1 84 ? -1.100 2.479 16.085 1.00 94.81 84 GLY A CA 1
ATOM 673 C C . GLY A 1 84 ? -0.196 2.076 17.257 1.00 94.81 84 GLY A C 1
ATOM 674 O O . GLY A 1 84 ? 0.924 2.574 17.383 1.00 94.81 84 GLY A O 1
ATOM 675 N N . PRO A 1 85 ? -0.624 1.116 18.097 1.00 92.75 85 PRO A N 1
ATOM 676 C CA . PRO A 1 85 ? 0.097 0.759 19.323 1.00 92.75 85 PRO A CA 1
ATOM 677 C C . PRO A 1 85 ? 1.546 0.297 19.114 1.00 92.75 85 PRO A C 1
ATOM 679 O O . PRO A 1 85 ? 2.394 0.551 19.959 1.00 92.75 85 PRO A O 1
ATOM 682 N N . ASN A 1 86 ? 1.824 -0.396 18.004 1.00 90.56 86 ASN A N 1
ATOM 683 C CA . ASN A 1 86 ? 3.141 -0.970 17.694 1.00 90.56 86 ASN A CA 1
ATOM 684 C C . ASN A 1 86 ? 3.533 -0.802 16.216 1.00 90.56 86 ASN A C 1
ATOM 686 O O . ASN A 1 86 ? 4.425 -1.497 15.734 1.00 90.56 86 ASN A O 1
ATOM 690 N N . ILE A 1 87 ? 2.818 0.034 15.463 1.00 92.81 87 ILE A N 1
ATOM 691 C CA . ILE A 1 87 ? 2.982 0.137 14.011 1.00 92.81 87 ILE A CA 1
ATOM 692 C C . ILE A 1 87 ? 2.643 1.550 13.550 1.00 92.81 87 ILE A C 1
ATOM 694 O O . ILE A 1 87 ? 1.727 2.176 14.084 1.00 92.81 87 ILE A O 1
ATOM 698 N N . ARG A 1 88 ? 3.353 2.027 12.530 1.00 96.00 88 ARG A N 1
ATOM 699 C CA . ARG A 1 88 ? 2.967 3.204 11.753 1.00 96.00 88 ARG A CA 1
ATOM 700 C C . ARG A 1 88 ? 2.361 2.759 10.428 1.00 96.00 88 ARG A C 1
ATOM 702 O O . ARG A 1 88 ? 2.889 1.856 9.783 1.00 96.00 88 ARG A O 1
ATOM 709 N N . VAL A 1 89 ? 1.274 3.398 10.025 1.00 96.88 89 VAL A N 1
ATOM 710 C CA . VAL A 1 89 ? 0.623 3.197 8.733 1.00 96.88 89 VAL A CA 1
ATOM 711 C C . VAL A 1 89 ? 0.625 4.521 7.995 1.00 96.88 89 VAL A C 1
ATOM 713 O O . VAL A 1 89 ? 0.084 5.508 8.488 1.00 96.88 89 VAL A O 1
ATOM 716 N N . ASP A 1 90 ? 1.203 4.523 6.807 1.00 95.94 90 ASP A N 1
ATOM 717 C CA . ASP A 1 90 ? 1.062 5.623 5.872 1.00 95.94 90 ASP A CA 1
ATOM 718 C C . ASP A 1 90 ? 0.004 5.188 4.845 1.00 95.94 90 ASP A C 1
ATOM 720 O O . ASP A 1 90 ? 0.181 4.209 4.122 1.00 95.94 90 ASP A O 1
ATOM 724 N N . LEU A 1 91 ? -1.158 5.849 4.858 1.00 97.00 91 LEU A N 1
ATOM 725 C CA . LEU A 1 91 ? -2.247 5.611 3.910 1.00 97.00 91 LEU A CA 1
ATOM 726 C C . LEU A 1 91 ? -2.148 6.638 2.788 1.00 97.00 91 LEU A C 1
ATOM 728 O O . LEU A 1 91 ? -2.296 7.833 3.029 1.00 97.00 91 LEU A O 1
ATOM 732 N N . MET A 1 92 ? -1.949 6.176 1.564 1.00 95.31 92 MET A N 1
ATOM 733 C CA . MET A 1 92 ? -1.806 6.994 0.372 1.00 95.31 92 MET A CA 1
ATOM 734 C C . MET A 1 92 ? -3.005 6.834 -0.559 1.00 95.31 92 MET A C 1
ATOM 736 O O . MET A 1 92 ? -3.381 5.721 -0.940 1.00 95.31 92 MET A O 1
ATOM 740 N N . ARG A 1 93 ? -3.579 7.957 -0.989 1.00 96.06 93 ARG A N 1
ATOM 741 C CA . ARG A 1 93 ? -4.616 7.985 -2.019 1.00 96.06 93 ARG A CA 1
ATOM 742 C C . ARG A 1 93 ? -3.979 8.038 -3.395 1.00 96.06 93 ARG A C 1
ATOM 744 O O . ARG A 1 93 ? -3.162 8.917 -3.670 1.00 96.06 93 ARG A O 1
ATOM 751 N N . SER A 1 94 ? -4.367 7.113 -4.265 1.00 95.50 94 SER A N 1
ATOM 752 C CA . SER A 1 94 ? -4.028 7.214 -5.680 1.00 95.50 94 SER A CA 1
ATOM 753 C C . SER A 1 94 ? -4.720 8.421 -6.313 1.00 95.50 94 SER A C 1
ATOM 755 O O . SER A 1 94 ? -5.866 8.733 -5.995 1.00 95.50 94 SER A O 1
ATOM 757 N N . HIS A 1 95 ? -4.049 9.067 -7.266 1.00 92.56 95 HIS A N 1
ATOM 758 C CA . HIS A 1 95 ? -4.618 10.176 -8.035 1.00 92.56 95 HIS A CA 1
ATOM 759 C C . HIS A 1 95 ? -5.826 9.757 -8.901 1.00 92.56 95 HIS A C 1
ATOM 761 O O . HIS A 1 95 ? -6.549 10.595 -9.432 1.00 92.56 95 HIS A O 1
ATOM 767 N N . ASN A 1 96 ? -6.028 8.451 -9.092 1.00 94.31 96 ASN A N 1
ATOM 768 C CA . ASN A 1 96 ? -7.147 7.878 -9.834 1.00 94.31 96 ASN A CA 1
ATOM 769 C C . ASN A 1 96 ? -7.597 6.540 -9.211 1.00 94.31 96 ASN A C 1
ATOM 771 O O . ASN A 1 96 ? -7.124 6.130 -8.153 1.00 94.31 96 ASN A O 1
ATOM 775 N N . GLU A 1 97 ? -8.521 5.835 -9.863 1.00 96.81 97 GLU A N 1
ATOM 776 C CA . GLU A 1 97 ? -9.041 4.552 -9.362 1.00 96.81 97 GLU A CA 1
ATOM 777 C C . GLU A 1 97 ? -8.042 3.386 -9.468 1.00 96.81 97 GLU A C 1
ATOM 779 O O . GLU A 1 97 ? -8.238 2.336 -8.857 1.00 96.81 97 GLU A O 1
ATOM 784 N N . SER A 1 98 ? -6.945 3.537 -10.215 1.00 95.94 98 SER A N 1
ATOM 785 C CA . SER A 1 98 ? -5.893 2.524 -10.254 1.00 95.94 98 SER A CA 1
ATOM 786 C C . SER A 1 98 ? -5.007 2.649 -9.020 1.00 95.94 98 SER A C 1
ATOM 788 O O . SER A 1 98 ? -4.144 3.522 -8.924 1.00 95.94 98 SER A O 1
ATOM 790 N N . VAL A 1 99 ? -5.177 1.718 -8.085 1.00 96.06 99 VAL A N 1
ATOM 791 C CA . VAL A 1 99 ? -4.370 1.628 -6.860 1.00 96.06 99 VAL A CA 1
ATOM 792 C C . VAL A 1 99 ? -2.875 1.386 -7.128 1.00 96.06 99 VAL A C 1
ATOM 794 O O . VAL A 1 99 ? -2.027 1.739 -6.315 1.00 96.06 99 VAL A O 1
ATOM 797 N N . PHE A 1 100 ? -2.529 0.824 -8.291 1.00 94.81 100 PHE A N 1
ATOM 798 C CA . PHE A 1 100 ? -1.141 0.578 -8.693 1.00 94.81 100 PHE A CA 1
ATOM 799 C C . PHE A 1 100 ? -0.468 1.799 -9.327 1.00 94.81 100 PHE A C 1
ATOM 801 O O . PHE A 1 100 ? 0.757 1.820 -9.433 1.00 94.81 100 PHE A O 1
ATOM 808 N N . TYR A 1 101 ? -1.236 2.812 -9.744 1.00 93.50 101 TYR A N 1
ATOM 809 C CA . TYR A 1 101 ? -0.703 4.003 -10.409 1.00 93.50 101 TYR A CA 1
ATOM 810 C C . TYR A 1 101 ? 0.409 4.713 -9.610 1.00 93.50 101 TYR A C 1
ATOM 812 O O . TYR A 1 101 ? 1.447 5.001 -10.206 1.00 93.50 101 TYR A O 1
ATOM 820 N N . PRO A 1 102 ? 0.297 4.907 -8.278 1.00 91.56 102 PRO A N 1
ATOM 821 C CA . PRO A 1 102 ? 1.362 5.499 -7.469 1.00 91.56 102 PRO A CA 1
ATOM 822 C C . PRO A 1 102 ? 2.691 4.741 -7.526 1.00 91.56 102 PRO A C 1
ATOM 824 O O . PRO A 1 102 ? 3.756 5.355 -7.474 1.00 91.56 102 PRO A O 1
ATOM 827 N N . LEU A 1 103 ? 2.647 3.411 -7.668 1.00 90.44 103 LEU A N 1
ATOM 828 C CA . LEU A 1 103 ? 3.849 2.576 -7.644 1.00 90.44 103 LEU A CA 1
ATOM 829 C C . LEU A 1 103 ? 4.740 2.812 -8.862 1.00 90.44 103 LEU A C 1
ATOM 831 O O . LEU A 1 103 ? 5.947 2.609 -8.774 1.00 90.44 103 LEU A O 1
ATOM 835 N N . CYS A 1 104 ? 4.176 3.287 -9.976 1.00 87.75 104 CYS A N 1
ATOM 836 C CA . CYS A 1 104 ? 4.925 3.662 -11.175 1.00 87.75 104 CYS A CA 1
ATOM 837 C C . CYS A 1 104 ? 5.891 4.836 -10.943 1.00 87.75 104 CYS A C 1
ATOM 839 O O . CYS A 1 104 ? 6.797 5.038 -11.747 1.00 87.75 104 CYS A O 1
ATOM 841 N N . PHE A 1 105 ? 5.712 5.587 -9.853 1.00 85.75 105 PHE A N 1
ATOM 842 C CA . PHE A 1 105 ? 6.503 6.771 -9.507 1.00 85.75 105 PHE A CA 1
ATOM 843 C C . PHE A 1 105 ? 7.466 6.519 -8.343 1.00 85.75 105 PHE A C 1
ATOM 845 O O . PHE A 1 105 ? 8.056 7.454 -7.801 1.00 85.75 105 PHE A O 1
ATOM 852 N N . PHE A 1 106 ? 7.634 5.258 -7.938 1.00 84.00 106 PHE A N 1
ATOM 853 C CA . PHE A 1 106 ? 8.586 4.899 -6.901 1.00 84.00 106 PHE A CA 1
ATOM 854 C C . PHE A 1 106 ? 10.017 5.204 -7.323 1.00 84.00 106 PHE A C 1
ATOM 856 O O . PHE A 1 106 ? 10.447 4.967 -8.450 1.00 84.00 106 PHE A O 1
ATOM 863 N N . TRP A 1 107 ? 10.783 5.685 -6.352 1.00 81.75 107 TRP A N 1
ATOM 864 C CA . TRP A 1 107 ? 12.160 6.099 -6.556 1.00 81.75 107 TRP A CA 1
ATOM 865 C C . TRP A 1 107 ? 13.125 4.923 -6.736 1.00 81.75 107 TRP A C 1
ATOM 867 O O . TRP A 1 107 ? 14.257 5.153 -7.149 1.00 81.75 107 TRP A O 1
ATOM 877 N N . SER A 1 108 ? 12.709 3.683 -6.444 1.00 88.56 108 SER A N 1
ATOM 878 C CA . SER A 1 108 ? 13.522 2.475 -6.614 1.00 88.56 108 SER A CA 1
ATOM 879 C C . SER A 1 108 ? 12.707 1.263 -7.048 1.00 88.56 108 SER A C 1
ATOM 881 O O . SER A 1 108 ? 11.642 0.979 -6.502 1.00 88.56 108 SER A O 1
ATOM 883 N N . THR A 1 109 ? 13.268 0.468 -7.960 1.00 91.31 109 THR A N 1
ATOM 884 C CA . THR A 1 109 ? 12.662 -0.793 -8.414 1.00 91.31 109 THR A CA 1
ATOM 885 C C . THR A 1 109 ? 12.533 -1.845 -7.308 1.00 91.31 109 THR A C 1
ATOM 887 O O . THR A 1 109 ? 11.708 -2.746 -7.433 1.00 91.31 109 THR A O 1
ATOM 890 N N . ILE A 1 110 ? 13.318 -1.757 -6.223 1.00 91.12 110 ILE A N 1
ATOM 891 C CA . ILE A 1 110 ? 13.256 -2.722 -5.107 1.00 91.12 110 ILE A CA 1
ATOM 892 C C . ILE A 1 110 ? 11.925 -2.638 -4.362 1.00 91.12 110 ILE A C 1
ATOM 894 O O . ILE A 1 110 ? 11.468 -3.646 -3.838 1.00 91.12 110 ILE A O 1
ATOM 898 N N . ILE A 1 111 ? 11.301 -1.464 -4.308 1.00 88.81 111 ILE A N 1
ATOM 899 C CA . ILE A 1 111 ? 10.067 -1.245 -3.543 1.00 88.81 111 ILE A CA 1
ATOM 900 C C . ILE A 1 111 ? 8.804 -1.339 -4.405 1.00 88.81 111 ILE A C 1
ATOM 902 O O . ILE A 1 111 ? 7.705 -1.244 -3.876 1.00 88.81 111 ILE A O 1
ATOM 906 N N . MET A 1 112 ? 8.929 -1.585 -5.714 1.00 93.56 112 MET A N 1
ATOM 907 C CA . MET A 1 112 ? 7.796 -1.747 -6.639 1.00 93.56 112 MET A CA 1
ATOM 908 C C . MET A 1 112 ? 7.181 -3.154 -6.539 1.00 93.56 112 MET A C 1
ATOM 910 O O . MET A 1 112 ? 7.136 -3.917 -7.510 1.00 93.56 112 MET A O 1
ATOM 914 N N . ASN A 1 113 ? 6.731 -3.502 -5.335 1.00 95.69 113 ASN A N 1
ATOM 915 C CA . ASN A 1 113 ? 6.030 -4.741 -5.023 1.00 95.69 113 ASN A CA 1
ATOM 916 C C . ASN A 1 113 ? 4.760 -4.407 -4.262 1.00 95.69 113 ASN A C 1
ATOM 918 O O . ASN A 1 113 ? 4.758 -3.484 -3.457 1.00 95.69 113 ASN A O 1
ATOM 922 N N . ALA A 1 114 ? 3.716 -5.191 -4.467 1.00 97.31 114 ALA A N 1
ATOM 923 C CA . ALA A 1 114 ? 2.449 -4.986 -3.800 1.00 97.31 114 ALA A CA 1
ATOM 924 C C . ALA A 1 114 ? 1.826 -6.308 -3.371 1.00 97.31 114 ALA A C 1
ATOM 926 O O . ALA A 1 114 ? 2.013 -7.342 -4.011 1.00 97.31 114 ALA A O 1
ATOM 927 N N . ILE A 1 115 ? 1.045 -6.245 -2.307 1.00 97.62 115 ILE A N 1
ATOM 928 C CA . ILE A 1 115 ? 0.195 -7.319 -1.823 1.00 97.62 115 ILE A CA 1
ATOM 929 C C . ILE A 1 115 ? -1.230 -6.774 -1.853 1.00 97.62 115 ILE A C 1
ATOM 931 O O . ILE A 1 115 ? -1.532 -5.788 -1.181 1.00 97.62 115 ILE A O 1
ATOM 935 N N . SER A 1 116 ? -2.094 -7.388 -2.654 1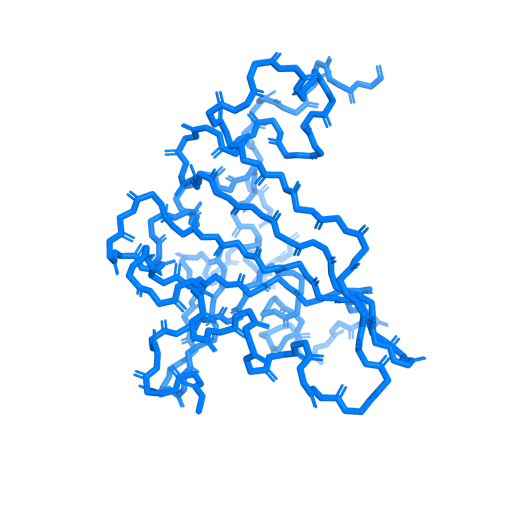.00 96.88 116 SER A N 1
ATOM 936 C CA . SER A 1 116 ? -3.540 -7.181 -2.595 1.00 96.88 116 SER A CA 1
ATOM 937 C C . SER A 1 116 ? -4.184 -8.277 -1.742 1.00 96.88 116 SER A C 1
ATOM 939 O O . SER A 1 116 ? -3.495 -9.126 -1.176 1.00 96.88 116 SER A O 1
ATOM 941 N N . ALA A 1 117 ? -5.513 -8.277 -1.645 1.00 97.31 117 ALA A N 1
ATOM 942 C CA . ALA A 1 117 ? -6.223 -9.373 -0.991 1.00 97.31 117 ALA A CA 1
ATOM 943 C C . ALA A 1 117 ? -6.043 -10.727 -1.702 1.00 97.31 117 ALA A C 1
ATOM 945 O O . ALA A 1 117 ? -6.083 -11.764 -1.045 1.00 97.31 117 ALA A O 1
ATOM 946 N N . ASP A 1 118 ? -5.807 -10.706 -3.017 1.00 96.44 118 ASP A N 1
ATOM 947 C CA . ASP A 1 118 ? -5.861 -11.901 -3.868 1.00 96.44 118 ASP A CA 1
ATOM 948 C C . ASP A 1 118 ? -4.524 -12.239 -4.539 1.00 96.44 118 ASP A C 1
ATOM 950 O O . ASP A 1 118 ? -4.375 -13.309 -5.131 1.00 96.44 118 ASP A O 1
ATOM 954 N N . ALA A 1 119 ? -3.541 -11.336 -4.490 1.00 96.06 119 ALA A N 1
ATOM 955 C CA . ALA A 1 119 ? -2.292 -11.502 -5.218 1.00 96.06 119 ALA A CA 1
ATOM 956 C C . ALA A 1 119 ? -1.097 -10.837 -4.532 1.00 96.06 119 ALA A C 1
ATOM 958 O O . ALA A 1 119 ? -1.205 -9.802 -3.877 1.00 96.06 119 ALA A O 1
ATOM 959 N N . ILE A 1 120 ? 0.078 -11.410 -4.782 1.00 96.44 120 ILE A N 1
ATOM 960 C CA . ILE A 1 120 ? 1.372 -10.783 -4.521 1.00 96.44 120 ILE A CA 1
ATOM 961 C C . ILE A 1 120 ? 1.989 -10.453 -5.879 1.00 96.44 120 ILE A C 1
ATOM 963 O O . ILE A 1 120 ? 2.114 -11.324 -6.740 1.00 96.44 120 ILE A O 1
ATOM 967 N N . VAL A 1 121 ? 2.371 -9.196 -6.073 1.00 95.62 121 VAL A N 1
ATOM 968 C CA . VAL A 1 121 ? 2.886 -8.661 -7.334 1.00 95.62 121 VAL A CA 1
ATOM 969 C C . VAL A 1 121 ? 4.282 -8.097 -7.107 1.00 95.62 121 VAL A C 1
ATOM 971 O O . VAL A 1 121 ? 4.509 -7.332 -6.174 1.00 95.62 121 VAL A O 1
ATOM 974 N N . SER A 1 122 ? 5.220 -8.436 -7.988 1.00 95.56 122 SER A N 1
ATOM 975 C CA . SER A 1 122 ? 6.538 -7.802 -8.060 1.00 95.56 122 SER A CA 1
ATOM 976 C C . SER A 1 122 ? 6.784 -7.364 -9.493 1.00 95.56 122 SER A C 1
ATOM 978 O O . SER A 1 122 ? 6.748 -8.194 -10.401 1.00 95.56 122 SER A O 1
ATOM 980 N N . ALA A 1 123 ? 7.026 -6.071 -9.708 1.00 94.75 123 ALA A N 1
ATOM 981 C CA . ALA A 1 123 ? 7.323 -5.558 -11.044 1.00 94.75 123 ALA A CA 1
ATOM 982 C C . ALA A 1 123 ? 8.736 -5.956 -11.508 1.00 94.75 123 ALA A C 1
ATOM 984 O O . ALA A 1 123 ? 8.969 -6.167 -12.697 1.00 94.75 123 ALA A O 1
ATOM 985 N N . TYR A 1 124 ? 9.676 -6.101 -10.565 1.00 95.12 124 TYR A N 1
ATOM 986 C CA . TYR A 1 124 ? 11.084 -6.396 -10.843 1.00 95.12 124 TYR A CA 1
ATOM 987 C C . TYR A 1 124 ? 11.617 -7.552 -9.976 1.00 95.12 124 TYR A C 1
ATOM 989 O O . TYR A 1 124 ? 12.582 -7.367 -9.226 1.00 95.12 124 TYR A O 1
ATOM 997 N N . PRO A 1 125 ? 11.055 -8.769 -10.091 1.00 95.00 125 PRO A N 1
ATOM 998 C CA . PRO A 1 125 ? 11.377 -9.879 -9.193 1.00 95.00 125 PRO A CA 1
ATOM 999 C C . PRO A 1 125 ? 12.857 -10.272 -9.253 1.00 95.00 125 PRO A C 1
ATOM 1001 O O . PRO A 1 125 ? 13.481 -10.483 -8.218 1.00 95.00 125 PRO A O 1
ATOM 1004 N N . THR A 1 126 ? 13.472 -10.294 -10.441 1.00 94.88 126 THR A N 1
ATOM 1005 C CA . THR A 1 126 ? 14.906 -10.605 -10.587 1.00 94.88 126 THR A CA 1
ATOM 1006 C C . THR A 1 126 ? 15.793 -9.591 -9.864 1.00 94.88 126 THR A C 1
ATOM 1008 O O . THR A 1 126 ? 16.778 -9.975 -9.236 1.00 94.88 126 THR A O 1
ATOM 1011 N N . HIS A 1 127 ? 15.445 -8.304 -9.926 1.00 93.81 127 HIS A N 1
ATOM 1012 C CA . HIS A 1 127 ? 16.192 -7.233 -9.266 1.00 93.81 127 HIS A CA 1
ATOM 1013 C C . HIS A 1 127 ? 16.045 -7.331 -7.747 1.00 93.81 127 HIS A C 1
ATOM 1015 O O . HIS A 1 127 ? 17.051 -7.373 -7.037 1.00 93.81 127 HIS A O 1
ATOM 1021 N N . LEU A 1 128 ? 14.804 -7.474 -7.270 1.00 94.00 128 LEU A N 1
ATOM 1022 C CA . LEU A 1 128 ? 14.493 -7.656 -5.857 1.00 94.00 128 LEU A CA 1
ATOM 1023 C C . LEU A 1 128 ? 15.251 -8.850 -5.265 1.00 94.00 128 LEU A C 1
ATOM 1025 O O . LEU A 1 128 ? 16.008 -8.675 -4.313 1.00 94.00 128 LEU A O 1
ATOM 1029 N N . LEU A 1 129 ? 15.110 -10.039 -5.861 1.00 93.81 129 LEU A N 1
ATOM 1030 C CA . LEU A 1 129 ? 15.736 -11.275 -5.375 1.00 93.81 129 LEU A CA 1
ATOM 1031 C C . LEU A 1 129 ? 17.269 -11.229 -5.456 1.00 93.81 129 LEU A C 1
ATOM 1033 O O . LEU A 1 129 ? 17.951 -11.801 -4.610 1.00 93.81 129 LEU A O 1
ATOM 1037 N N . SER A 1 130 ? 17.824 -10.497 -6.426 1.00 94.12 130 SER A N 1
ATOM 1038 C CA . SER A 1 130 ? 19.271 -10.248 -6.512 1.00 94.12 130 SER A CA 1
ATOM 1039 C C . SER A 1 130 ? 19.752 -9.138 -5.572 1.00 94.12 130 SER A C 1
ATOM 1041 O O . SER A 1 130 ? 20.943 -8.823 -5.575 1.00 94.12 130 SER A O 1
ATOM 1043 N N . ARG A 1 131 ? 18.847 -8.515 -4.802 1.00 92.19 131 ARG A N 1
ATOM 1044 C CA . ARG A 1 131 ? 19.110 -7.378 -3.906 1.00 92.19 131 ARG A CA 1
ATOM 1045 C C . ARG A 1 131 ? 19.762 -6.195 -4.630 1.00 92.19 131 ARG A C 1
ATOM 1047 O O . ARG A 1 131 ? 20.661 -5.542 -4.106 1.00 92.19 131 ARG A O 1
ATOM 1054 N N . ARG A 1 132 ? 19.318 -5.934 -5.863 1.00 92.69 132 ARG A N 1
ATOM 1055 C CA . ARG A 1 132 ? 19.784 -4.833 -6.716 1.00 92.69 132 ARG A CA 1
ATOM 1056 C C . ARG A 1 132 ? 18.601 -3.966 -7.108 1.00 92.69 132 ARG A C 1
ATOM 1058 O O . ARG A 1 132 ? 17.564 -4.485 -7.495 1.00 92.69 132 ARG A O 1
ATOM 1065 N N . GLY A 1 133 ? 18.760 -2.653 -7.015 1.00 90.06 133 GLY A N 1
ATOM 1066 C CA . GLY A 1 133 ? 17.726 -1.688 -7.371 1.00 90.06 133 GLY A CA 1
ATOM 1067 C C . GLY A 1 133 ? 18.256 -0.681 -8.369 1.00 90.06 133 GLY A C 1
ATOM 1068 O O . GLY A 1 133 ? 19.419 -0.290 -8.290 1.00 90.06 133 GLY A O 1
ATOM 1069 N N . ILE A 1 134 ? 17.400 -0.268 -9.296 1.00 89.94 134 ILE A N 1
ATOM 1070 C CA . ILE A 1 134 ? 17.623 0.942 -10.078 1.00 89.94 134 ILE A CA 1
ATOM 1071 C C . ILE A 1 134 ? 16.874 2.045 -9.348 1.00 89.94 134 ILE A C 1
ATOM 1073 O O . ILE A 1 134 ? 15.663 1.938 -9.153 1.00 89.94 134 ILE A O 1
ATOM 1077 N N . CYS A 1 135 ? 17.605 3.069 -8.922 1.00 86.31 135 CYS A N 1
ATOM 1078 C CA . CYS A 1 135 ? 17.018 4.249 -8.310 1.00 86.31 135 CYS A CA 1
ATOM 1079 C C . CYS A 1 135 ? 16.929 5.372 -9.342 1.00 86.31 135 CYS A C 1
ATOM 1081 O O . CYS A 1 135 ? 17.872 5.582 -10.108 1.00 86.31 135 CYS A O 1
ATOM 1083 N N . SER A 1 136 ? 15.823 6.111 -9.348 1.00 75.25 136 SER A N 1
ATOM 1084 C CA . SER A 1 136 ? 15.744 7.352 -10.117 1.00 75.25 136 SER A CA 1
ATOM 1085 C C . SER A 1 136 ? 16.706 8.392 -9.531 1.00 75.25 136 SER A C 1
ATOM 1087 O O . SER A 1 136 ? 16.871 8.479 -8.314 1.00 75.25 136 SER A O 1
ATOM 1089 N N . TYR A 1 137 ? 17.326 9.204 -10.393 1.00 62.38 137 TYR A N 1
ATOM 1090 C CA . TYR A 1 137 ? 18.273 10.261 -10.005 1.00 62.38 137 TYR A CA 1
ATOM 1091 C C . TYR A 1 137 ? 17.618 11.391 -9.187 1.00 62.38 137 TYR A C 1
ATOM 1093 O O . TYR A 1 137 ? 18.309 12.138 -8.509 1.00 62.38 137 TYR A O 1
ATOM 1101 N N . THR A 1 138 ? 16.284 11.473 -9.159 1.00 55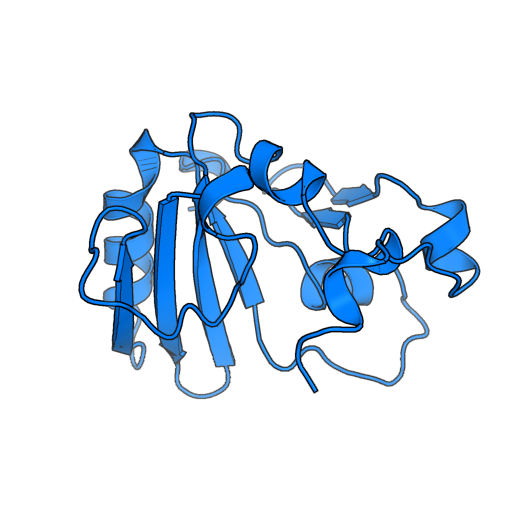.16 138 THR A N 1
ATOM 1102 C CA . THR A 1 138 ? 15.499 12.485 -8.427 1.00 55.16 138 THR A CA 1
ATOM 1103 C C . THR A 1 138 ? 15.688 12.501 -6.894 1.00 55.16 138 THR A C 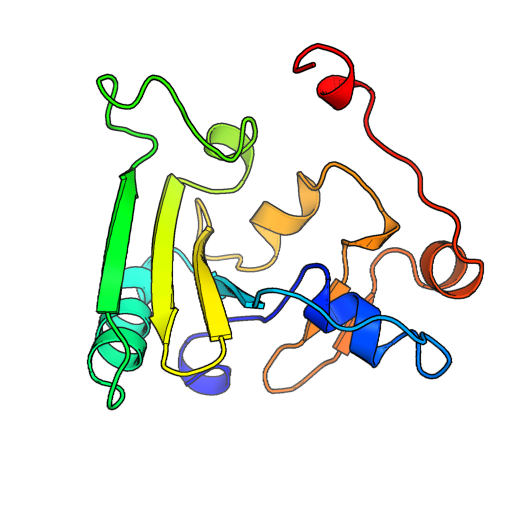1
ATOM 1105 O O . THR A 1 138 ? 15.000 13.247 -6.208 1.00 55.16 138 THR A O 1
ATOM 1108 N N . ILE A 1 139 ? 16.601 11.692 -6.345 1.00 53.00 139 ILE A N 1
ATOM 1109 C CA . ILE A 1 139 ? 16.892 11.533 -4.909 1.00 53.00 139 ILE A CA 1
ATOM 1110 C C . ILE A 1 139 ? 18.176 12.280 -4.490 1.00 53.00 139 ILE A C 1
ATOM 1112 O O . ILE A 1 139 ? 18.432 12.428 -3.298 1.00 53.00 139 ILE A O 1
ATOM 1116 N N . SER A 1 140 ? 19.015 12.755 -5.422 1.00 43.00 140 SER A N 1
ATOM 1117 C CA . SER A 1 140 ? 20.303 13.377 -5.058 1.00 43.00 140 SER A CA 1
ATOM 1118 C C . SER A 1 140 ? 20.190 14.760 -4.415 1.00 43.00 140 SER A C 1
ATOM 1120 O O . SER A 1 140 ? 21.129 15.170 -3.736 1.00 43.00 140 SER A O 1
ATOM 1122 N N . ASP A 1 141 ? 19.065 15.454 -4.597 1.00 40.72 141 ASP A N 1
ATOM 1123 C CA . ASP A 1 141 ? 18.973 16.895 -4.3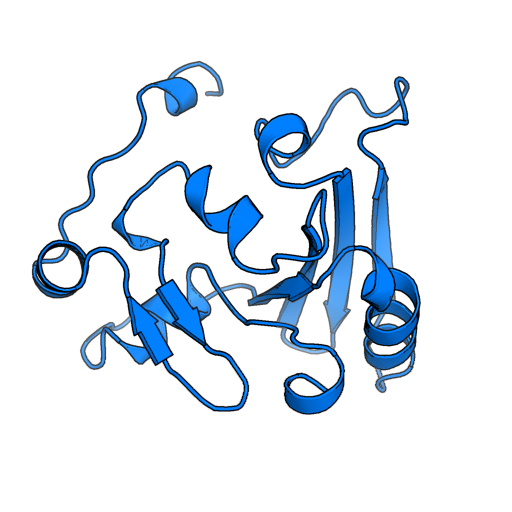18 1.00 40.72 141 ASP A CA 1
ATOM 1124 C C . ASP A 1 141 ? 18.285 17.225 -2.978 1.00 40.72 141 ASP A C 1
ATOM 1126 O O . ASP A 1 141 ? 18.123 18.393 -2.640 1.00 40.72 141 ASP A O 1
ATOM 1130 N N . TYR A 1 142 ? 17.923 16.206 -2.188 1.00 39.94 142 TYR A N 1
ATOM 1131 C CA . TYR A 1 142 ? 17.311 16.352 -0.858 1.00 39.94 142 TYR A CA 1
ATOM 1132 C C . TYR A 1 142 ? 18.171 15.693 0.236 1.00 39.94 142 TYR A C 1
ATOM 1134 O O . TYR A 1 142 ? 17.720 14.786 0.938 1.00 39.94 142 TYR A O 1
ATOM 1142 N N . ARG A 1 143 ? 19.435 16.121 0.347 1.00 35.84 143 ARG A N 1
ATOM 1143 C CA . ARG A 1 143 ? 20.297 15.859 1.512 1.00 35.84 143 ARG A CA 1
ATOM 1144 C C . ARG A 1 143 ? 20.485 17.113 2.345 1.00 35.84 143 ARG A C 1
ATOM 1146 O O . ARG A 1 143 ? 20.679 18.181 1.729 1.00 35.84 143 ARG A O 1
#